Protein AF-A0A0S8G158-F1 (afdb_monomer)

Foldseek 3Di:
DCPPPQQQPDDPNHGLVCCQDQVNLQVQLCVVPVDGDTLVVLLVCVVVVNPSSLVSLQSNLLSVLQSVLVVCQVVVDQEDEAEEPCLVSCVSRVVSNLVNNVVSHDPVSNVRYYYYYDPCHVCVVVVVVVCVVVVVVVVVVVVVD

Sequence (145 aa):
GAGAEIWCSPYMGDQVEEKVSGRGVARNYKKLTERVHTAKEIAELARRGDQDAQEAWREFGRDLAVPLAYMCNIADPDVVVLGGSMSKAWDLFREPLLAEGLKYTNAVTRDAVRIVPSELVDSAGMLGAAALVLGSATRREISSD

Solvent-accessible surface area (backbone atoms only — not comparable to full-atom values): 7958 Å² total; per-residue (Å²): 132,84,76,85,68,58,48,75,39,82,43,97,93,43,34,36,39,63,46,56,38,57,66,18,29,22,50,44,29,22,75,72,66,76,48,88,52,52,41,67,58,32,50,55,39,26,77,73,65,37,64,55,33,37,48,16,35,30,52,32,14,39,59,43,13,56,65,48,18,52,50,41,73,74,67,66,47,65,64,46,72,40,60,51,81,70,35,81,44,43,91,61,17,49,65,40,18,52,64,45,20,59,79,62,34,56,78,69,58,59,78,57,45,44,78,41,64,46,91,49,47,91,49,43,66,61,51,50,55,50,48,53,55,53,58,51,53,58,55,49,63,68,72,74,115

Secondary structure (DSSP, 8-state):
--TT-GGGSEETTEEHHHHSSHHHHHHHHHHHHS----HHHHHHHHHTT-HHHHHHHHHHHHHHHHHHHHHHHHH--SEEEE-SGGGGGHHHHHHHHHHHHTTTS-HHHHHHPEEEE-SSTTTHHHHHHHHHHHHHHHHHHHT--

Structure (mmCIF, N/CA/C/O backbone):
data_AF-A0A0S8G158-F1
#
_entry.id   AF-A0A0S8G158-F1
#
loop_
_atom_site.group_PDB
_atom_site.id
_atom_site.type_symbol
_atom_site.label_atom_id
_atom_site.label_alt_id
_atom_site.label_comp_id
_atom_site.label_asym_id
_atom_site.label_entity_id
_atom_site.label_seq_id
_atom_site.pdbx_PDB_ins_code
_atom_site.Cartn_x
_atom_site.Cartn_y
_atom_site.Cartn_z
_atom_site.occupancy
_atom_site.B_iso_or_equiv
_atom_site.auth_seq_id
_atom_site.auth_comp_id
_atom_site.auth_asym_id
_atom_site.auth_atom_id
_atom_site.pdbx_PDB_model_num
ATOM 1 N N . GLY A 1 1 ? 24.364 -0.425 -1.648 1.00 47.34 1 GLY A N 1
ATOM 2 C CA . GLY A 1 1 ? 24.073 0.966 -2.045 1.00 47.34 1 GLY A CA 1
ATOM 3 C C . GLY A 1 1 ? 22.698 1.332 -1.534 1.00 47.34 1 GLY A C 1
ATOM 4 O O . GLY A 1 1 ? 21.857 0.447 -1.509 1.00 47.34 1 GLY A O 1
ATOM 5 N N . ALA A 1 2 ? 22.490 2.585 -1.129 1.00 73.12 2 ALA A N 1
ATOM 6 C CA . ALA A 1 2 ? 21.239 3.111 -0.556 1.00 73.12 2 ALA A CA 1
ATOM 7 C C . ALA A 1 2 ? 20.259 3.640 -1.631 1.00 73.12 2 ALA A C 1
ATOM 9 O O . ALA A 1 2 ? 19.604 4.664 -1.461 1.00 73.12 2 ALA A O 1
ATOM 10 N N . GLY A 1 3 ? 20.226 3.006 -2.807 1.00 80.56 3 GLY A N 1
ATOM 11 C CA . GLY A 1 3 ? 19.332 3.430 -3.887 1.00 80.56 3 GLY A CA 1
ATOM 12 C C . GLY A 1 3 ? 17.867 3.169 -3.527 1.00 80.56 3 GLY A C 1
ATOM 13 O O . GLY A 1 3 ? 17.564 2.138 -2.935 1.00 80.56 3 GLY A O 1
ATOM 14 N N . ALA A 1 4 ? 16.973 4.080 -3.926 1.00 84.12 4 ALA A N 1
ATOM 15 C CA . ALA A 1 4 ? 15.517 3.968 -3.763 1.00 84.12 4 ALA A CA 1
ATOM 16 C C . ALA A 1 4 ? 14.990 3.909 -2.309 1.00 84.12 4 ALA A C 1
ATOM 18 O O . ALA A 1 4 ? 13.895 3.397 -2.070 1.00 84.12 4 ALA A O 1
ATOM 19 N N . GLU A 1 5 ? 15.711 4.478 -1.337 1.00 91.06 5 GLU A N 1
ATOM 20 C CA . GLU A 1 5 ? 15.241 4.645 0.049 1.00 91.06 5 GLU A CA 1
ATOM 21 C C . GLU A 1 5 ? 14.142 5.720 0.169 1.00 91.06 5 GLU A C 1
ATOM 23 O O . GLU A 1 5 ? 14.315 6.773 0.772 1.00 91.06 5 GLU A O 1
ATOM 28 N N . ILE A 1 6 ? 12.974 5.461 -0.420 1.00 91.19 6 ILE A N 1
ATOM 29 C CA . ILE A 1 6 ? 11.854 6.413 -0.450 1.00 91.19 6 ILE A CA 1
ATOM 30 C C . ILE A 1 6 ? 11.158 6.566 0.916 1.00 91.19 6 ILE A C 1
ATOM 32 O O . ILE A 1 6 ? 10.446 7.539 1.148 1.00 91.19 6 ILE A O 1
ATOM 36 N N . TRP A 1 7 ? 11.376 5.627 1.841 1.00 91.12 7 TRP A N 1
ATOM 37 C CA . TRP A 1 7 ? 10.701 5.555 3.141 1.00 91.12 7 TRP A CA 1
ATOM 38 C C . TRP A 1 7 ? 10.926 6.799 4.018 1.00 91.12 7 TRP A C 1
ATOM 40 O O . TRP A 1 7 ? 10.007 7.215 4.723 1.00 91.12 7 TRP A O 1
ATOM 50 N N . CYS A 1 8 ? 12.105 7.425 3.924 1.00 93.50 8 CYS A N 1
ATOM 51 C CA . CYS A 1 8 ? 12.478 8.604 4.709 1.00 93.50 8 CYS A CA 1
ATOM 52 C C . CYS A 1 8 ? 12.054 9.936 4.068 1.00 93.50 8 CYS A C 1
ATOM 54 O O . CYS A 1 8 ? 12.303 11.011 4.617 1.00 93.50 8 CYS A O 1
ATOM 56 N N . SER A 1 9 ? 11.420 9.886 2.891 1.00 94.19 9 SER A N 1
ATOM 57 C CA . SER A 1 9 ? 11.012 11.089 2.167 1.00 94.19 9 SER A CA 1
ATOM 58 C C . SER A 1 9 ? 9.864 11.810 2.887 1.00 94.19 9 SER A C 1
ATOM 60 O O . SER A 1 9 ? 8.961 11.141 3.398 1.00 94.19 9 SER A O 1
ATOM 62 N N . PRO A 1 10 ? 9.845 13.158 2.909 1.00 94.31 10 PRO A N 1
ATOM 63 C CA . PRO A 1 10 ? 8.749 13.918 3.502 1.00 94.31 10 PRO A CA 1
ATOM 64 C C . PRO A 1 10 ? 7.408 13.663 2.802 1.00 94.31 10 PRO A C 1
ATOM 66 O O . PRO A 1 10 ? 7.308 13.730 1.577 1.00 94.31 10 PRO A O 1
ATOM 69 N N . TYR A 1 11 ? 6.357 13.432 3.584 1.00 94.12 11 TYR A N 1
ATOM 70 C CA . TYR A 1 11 ? 4.993 13.225 3.120 1.00 94.12 11 TYR A CA 1
ATOM 71 C C . TYR A 1 11 ? 3.974 13.653 4.189 1.00 94.12 11 TYR A C 1
ATOM 73 O O . TYR A 1 11 ? 3.934 13.110 5.291 1.00 94.12 11 TYR A O 1
ATOM 81 N N . MET A 1 12 ? 3.122 14.633 3.855 1.00 89.62 12 MET A N 1
ATOM 82 C CA . MET A 1 12 ? 2.013 15.108 4.707 1.00 89.62 12 MET A CA 1
ATOM 83 C C . MET A 1 12 ? 2.428 15.491 6.144 1.00 89.62 12 MET A C 1
ATOM 85 O O . MET A 1 12 ? 1.740 15.161 7.108 1.00 89.62 12 MET A O 1
ATOM 89 N N . GLY A 1 13 ? 3.553 16.201 6.282 1.00 90.62 13 GLY A N 1
ATOM 90 C CA . GLY A 1 13 ? 4.066 16.677 7.574 1.00 90.62 13 GLY A CA 1
ATOM 91 C C . GLY A 1 13 ? 4.861 15.644 8.380 1.00 90.62 13 GLY A C 1
ATOM 92 O O . GLY A 1 13 ? 5.297 15.964 9.480 1.00 90.62 13 GLY A O 1
ATOM 93 N N . ASP A 1 14 ? 5.071 14.445 7.835 1.00 92.25 14 ASP A N 1
ATOM 94 C CA . ASP A 1 14 ? 5.885 13.379 8.426 1.00 92.25 14 ASP A CA 1
ATOM 95 C C . ASP A 1 14 ? 6.741 12.697 7.337 1.00 92.25 14 ASP A C 1
ATOM 97 O O . ASP A 1 14 ? 6.921 13.263 6.259 1.00 92.25 14 ASP A O 1
ATOM 101 N 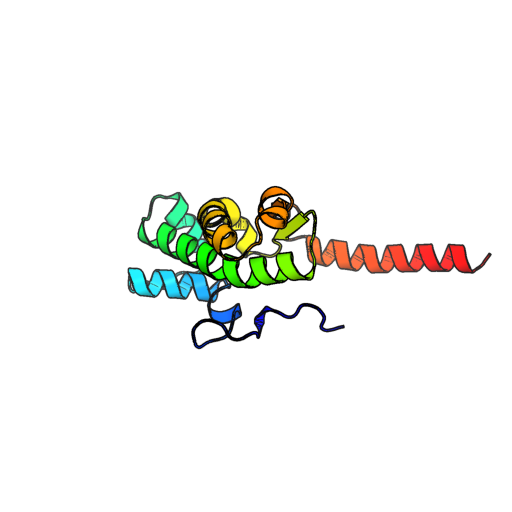N . GLN A 1 15 ? 7.279 11.504 7.586 1.00 95.50 15 GLN A N 1
ATOM 102 C CA . GLN A 1 15 ? 7.938 10.654 6.589 1.00 95.50 15 GLN A CA 1
ATOM 103 C C . GLN A 1 15 ? 6.957 9.653 5.963 1.00 95.50 15 GLN A C 1
ATOM 105 O O . GLN A 1 15 ? 5.966 9.256 6.582 1.00 95.50 15 GLN A O 1
ATOM 110 N N . VAL A 1 16 ? 7.249 9.190 4.741 1.00 95.81 16 VAL A N 1
ATOM 111 C CA . VAL A 1 16 ? 6.454 8.155 4.052 1.00 95.81 16 VAL A CA 1
ATOM 112 C C . VAL A 1 16 ? 6.239 6.930 4.944 1.00 95.81 16 VAL A C 1
ATOM 114 O O . VAL A 1 16 ? 5.111 6.447 5.038 1.00 95.81 16 VAL A O 1
ATOM 117 N N . GLU A 1 17 ? 7.275 6.450 5.638 1.00 95.94 17 GLU A N 1
ATOM 118 C CA . GLU A 1 17 ? 7.191 5.257 6.494 1.00 95.94 17 GLU A CA 1
ATOM 119 C C . GLU A 1 17 ? 6.153 5.385 7.616 1.00 95.94 17 GLU A C 1
ATOM 121 O O . GLU A 1 17 ? 5.485 4.409 7.975 1.00 95.94 17 GLU A O 1
ATOM 126 N N . GLU A 1 18 ? 5.957 6.589 8.151 1.00 96.12 18 GLU A N 1
ATOM 127 C CA . GLU A 1 18 ? 4.995 6.785 9.227 1.00 96.12 18 GLU A CA 1
ATOM 128 C C . GLU A 1 18 ? 3.578 6.473 8.753 1.00 96.12 18 GLU A C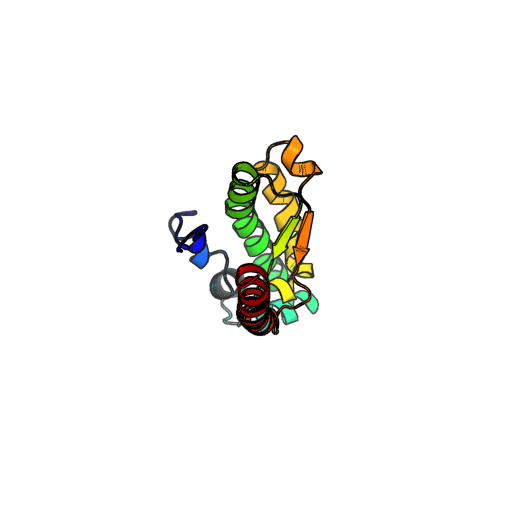 1
ATOM 130 O O . GLU A 1 18 ? 2.766 5.963 9.521 1.00 96.12 18 GLU A O 1
ATOM 135 N N . LYS A 1 19 ? 3.265 6.686 7.476 1.00 95.19 19 LYS A N 1
ATOM 136 C CA . LYS A 1 19 ? 1.954 6.389 6.880 1.00 95.19 19 LYS A CA 1
ATOM 137 C C . LYS A 1 19 ? 1.900 5.032 6.194 1.00 95.19 19 LYS A C 1
ATOM 139 O O . LYS A 1 19 ? 0.930 4.295 6.356 1.00 95.19 19 LYS A O 1
ATOM 144 N N . VAL A 1 20 ? 2.966 4.675 5.495 1.00 96.44 20 VAL A N 1
ATOM 145 C CA . VAL A 1 20 ? 3.064 3.478 4.664 1.00 96.44 20 VAL A CA 1
ATOM 146 C C . VAL A 1 20 ? 3.796 2.378 5.434 1.00 96.44 20 VAL A C 1
ATOM 148 O O . VAL A 1 20 ? 4.868 1.909 5.066 1.00 96.44 20 VAL A O 1
ATOM 151 N N . SER A 1 21 ? 3.202 1.959 6.552 1.00 96.94 21 SER A N 1
ATOM 152 C CA . SER A 1 21 ? 3.717 0.868 7.383 1.00 96.94 21 SER A CA 1
ATOM 153 C C . SER A 1 21 ? 2.610 0.192 8.190 1.00 96.94 21 SER A C 1
ATOM 155 O O . SER A 1 21 ? 1.479 0.676 8.271 1.00 96.94 21 SER A O 1
ATOM 157 N N . GLY A 1 22 ? 2.941 -0.921 8.852 1.00 97.31 22 GLY A N 1
ATOM 158 C CA . GLY A 1 22 ? 2.025 -1.560 9.802 1.00 97.31 22 GLY A CA 1
ATOM 159 C C . GLY A 1 22 ? 1.648 -0.643 10.973 1.00 97.31 22 GLY A C 1
ATOM 160 O O . GLY A 1 22 ? 0.510 -0.680 11.439 1.00 97.31 22 GLY A O 1
ATOM 161 N N . ARG A 1 23 ? 2.571 0.231 11.405 1.00 96.81 23 ARG A N 1
ATOM 162 C CA . ARG A 1 23 ? 2.290 1.282 12.398 1.00 96.81 23 ARG A CA 1
ATOM 163 C C . ARG A 1 23 ? 1.326 2.327 11.839 1.00 96.81 23 ARG A C 1
ATOM 165 O O . ARG A 1 23 ? 0.415 2.739 12.552 1.00 96.81 23 ARG A O 1
ATOM 172 N N . GLY A 1 24 ? 1.477 2.687 10.564 1.00 97.56 24 GLY A N 1
ATOM 173 C CA . GLY A 1 24 ? 0.552 3.567 9.853 1.00 97.56 24 GLY A CA 1
ATOM 174 C C . GLY A 1 24 ? -0.885 3.042 9.858 1.00 97.56 24 GLY A C 1
ATOM 175 O O . GLY A 1 24 ? -1.784 3.751 10.302 1.00 97.56 24 GLY A O 1
ATOM 176 N N . VAL A 1 25 ? -1.094 1.773 9.484 1.00 98.50 25 VAL A N 1
ATOM 177 C CA . VAL A 1 25 ? -2.423 1.125 9.527 1.00 98.50 25 VAL A CA 1
ATOM 178 C C . VAL A 1 25 ? -2.991 1.096 10.947 1.00 98.50 25 VAL A C 1
ATOM 180 O O . VAL A 1 25 ? -4.147 1.463 11.159 1.00 98.50 25 VAL A O 1
ATOM 183 N N . ALA A 1 26 ? -2.180 0.706 11.936 1.00 98.38 26 ALA A N 1
ATOM 184 C CA . ALA A 1 26 ? -2.598 0.684 13.337 1.00 98.38 26 ALA A CA 1
ATOM 185 C C . ALA A 1 26 ? -3.031 2.069 13.836 1.00 98.38 26 ALA A C 1
ATOM 187 O O . ALA A 1 26 ? -4.035 2.201 14.537 1.00 98.38 26 ALA A O 1
ATOM 188 N N . ARG A 1 27 ? -2.308 3.120 13.435 1.00 97.50 27 ARG A N 1
ATOM 189 C CA . ARG A 1 27 ? -2.654 4.503 13.761 1.00 97.50 27 ARG A CA 1
ATOM 190 C C . ARG A 1 27 ? -3.954 4.937 13.087 1.00 97.50 27 ARG A C 1
ATOM 192 O O . ARG A 1 27 ? -4.755 5.590 13.747 1.00 97.50 27 ARG A O 1
ATOM 199 N N . ASN A 1 28 ? -4.169 4.591 11.818 1.00 97.88 28 ASN A N 1
ATOM 200 C CA . ASN A 1 28 ? -5.406 4.921 11.105 1.00 97.88 28 ASN A CA 1
ATOM 201 C C . ASN A 1 28 ? -6.614 4.272 11.794 1.00 97.88 28 ASN A C 1
ATOM 203 O O . ASN A 1 28 ? -7.567 4.958 12.147 1.00 97.88 28 ASN A O 1
ATOM 207 N N . TYR A 1 29 ? -6.524 2.980 12.122 1.00 98.62 29 TYR A N 1
ATOM 208 C CA . TYR A 1 29 ? -7.594 2.278 12.835 1.00 98.62 29 TYR A CA 1
ATOM 209 C C . TYR A 1 29 ? -7.853 2.839 14.241 1.00 98.62 29 TYR A C 1
ATOM 211 O O . TYR A 1 29 ? -9.005 3.003 14.647 1.00 98.62 29 TYR A O 1
ATOM 219 N N . LYS A 1 30 ? -6.791 3.195 14.976 1.00 98.44 30 LYS A N 1
ATOM 220 C CA . LYS A 1 30 ? -6.926 3.836 16.289 1.00 98.44 30 LYS A CA 1
ATOM 221 C C . LYS A 1 30 ? -7.655 5.177 16.195 1.00 98.44 30 LYS A C 1
ATOM 223 O O . LYS A 1 30 ? -8.489 5.449 17.043 1.00 98.44 30 LYS A O 1
ATOM 228 N N . LYS A 1 31 ? -7.386 5.997 15.175 1.00 97.62 31 LYS A N 1
ATOM 229 C CA . LYS A 1 31 ? -8.094 7.277 14.976 1.00 97.62 31 LYS A CA 1
ATOM 230 C C . LYS A 1 31 ? -9.594 7.098 14.727 1.00 97.62 31 LYS A C 1
ATOM 232 O O . LYS A 1 31 ? -10.365 7.978 15.082 1.00 97.62 31 LYS A O 1
ATOM 237 N N . LEU A 1 32 ? -9.987 5.990 14.100 1.00 98.00 32 LEU A N 1
ATOM 238 C CA . LEU A 1 32 ? -11.387 5.696 13.784 1.00 98.00 32 LEU A CA 1
ATOM 239 C C . LEU A 1 32 ? -12.145 5.110 14.985 1.00 98.00 32 LEU A C 1
ATOM 241 O O . LEU A 1 32 ? -13.330 5.374 15.149 1.00 98.00 32 LEU A O 1
ATOM 245 N N . THR A 1 33 ? -11.467 4.329 15.834 1.00 97.75 33 THR A N 1
ATOM 246 C CA . THR A 1 33 ? -12.133 3.470 16.836 1.00 97.75 33 THR A CA 1
ATOM 247 C C . THR A 1 33 ? -11.682 3.673 18.282 1.00 97.75 33 THR A C 1
ATOM 249 O O . THR A 1 33 ? -12.270 3.084 19.188 1.00 97.75 33 THR A O 1
ATOM 252 N N . GLU A 1 34 ? -10.602 4.424 18.509 1.00 97.44 34 GLU A N 1
ATOM 253 C CA . GLU A 1 34 ? -9.830 4.508 19.762 1.00 97.44 34 GLU A CA 1
ATOM 254 C C . GLU A 1 34 ? -9.229 3.172 20.251 1.00 97.44 34 GLU A C 1
ATOM 256 O O . GLU A 1 34 ? -8.628 3.098 21.327 1.00 97.44 34 GLU A O 1
ATOM 261 N N . ARG A 1 35 ? -9.320 2.096 19.455 1.00 97.38 35 ARG A N 1
ATOM 262 C CA . ARG A 1 35 ? -8.787 0.767 19.793 1.00 97.38 35 ARG A CA 1
ATOM 263 C C . ARG A 1 35 ? -7.389 0.565 19.221 1.00 97.38 35 ARG A C 1
ATOM 265 O O . ARG A 1 35 ? -7.062 1.025 18.129 1.00 97.38 35 ARG A O 1
ATOM 272 N N . VAL A 1 36 ? -6.561 -0.180 19.949 1.00 97.38 36 VAL A N 1
ATOM 273 C CA . VAL A 1 36 ? -5.192 -0.512 19.536 1.00 97.38 36 VAL A CA 1
ATOM 274 C C . VAL A 1 36 ? -5.1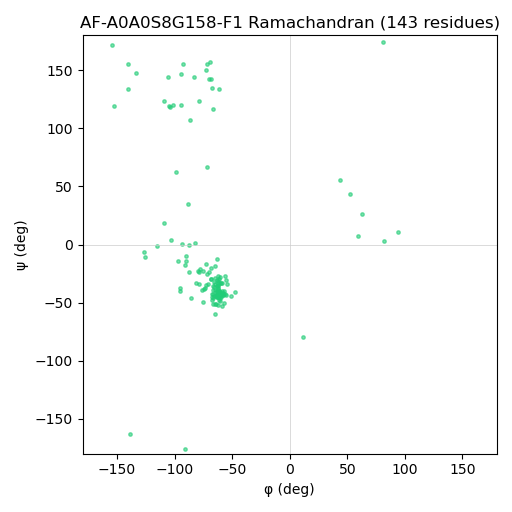42 -1.958 19.070 1.00 97.38 36 VAL A C 1
ATOM 276 O O . VAL A 1 36 ? -5.399 -2.869 19.850 1.00 97.38 36 VAL A O 1
ATOM 279 N N . HIS A 1 37 ? -4.781 -2.148 17.805 1.00 98.31 37 HIS A N 1
ATOM 280 C CA . HIS A 1 37 ? -4.579 -3.452 17.185 1.00 98.31 37 HIS A CA 1
ATOM 281 C C . HIS A 1 37 ? -3.370 -3.402 16.254 1.00 98.31 37 HIS A C 1
ATOM 283 O O . HIS A 1 37 ? -2.995 -2.349 15.733 1.00 98.31 37 HIS A O 1
ATOM 289 N N . THR A 1 38 ? -2.759 -4.555 16.026 1.00 98.44 38 THR A N 1
ATOM 290 C CA . THR A 1 38 ? -1.724 -4.727 15.008 1.00 98.44 38 THR A CA 1
ATOM 291 C C . THR A 1 38 ? -2.335 -4.676 13.607 1.00 98.44 38 THR A C 1
ATOM 293 O O . THR A 1 38 ? -3.495 -5.032 13.406 1.00 98.44 38 THR A O 1
ATOM 296 N N . ALA A 1 39 ? -1.539 -4.317 12.595 1.00 98.06 39 ALA A N 1
ATOM 297 C CA . ALA A 1 39 ? -1.993 -4.341 11.200 1.00 98.06 39 ALA A CA 1
ATOM 298 C C . ALA A 1 39 ? -2.551 -5.716 10.779 1.00 98.06 39 ALA A C 1
ATOM 300 O O . ALA A 1 39 ? -3.511 -5.786 10.015 1.00 98.06 39 ALA A O 1
ATOM 301 N N . LYS A 1 40 ? -1.989 -6.810 11.315 1.00 98.19 40 LYS A N 1
ATOM 302 C CA . LYS A 1 40 ? -2.481 -8.170 11.068 1.00 98.19 40 LYS A CA 1
ATOM 303 C C . LYS A 1 40 ? -3.897 -8.362 11.616 1.00 98.19 40 LYS A C 1
ATOM 305 O O . LYS A 1 40 ? -4.773 -8.791 10.874 1.00 98.19 40 LYS A O 1
ATOM 310 N N . GLU A 1 41 ? -4.127 -8.021 12.881 1.00 98.56 41 GLU A N 1
ATOM 311 C CA . GLU A 1 41 ? -5.455 -8.124 13.503 1.00 98.56 41 GLU A CA 1
ATOM 312 C C . GLU A 1 41 ? -6.471 -7.232 12.784 1.00 98.56 41 GLU A C 1
ATOM 314 O O . GLU A 1 41 ? -7.589 -7.663 12.518 1.00 98.56 41 GLU A O 1
ATOM 319 N N . ILE A 1 42 ? -6.065 -6.023 12.385 1.00 98.75 42 ILE A N 1
ATOM 320 C CA . ILE A 1 42 ? -6.908 -5.099 11.617 1.00 98.75 42 ILE A CA 1
ATOM 321 C C . ILE A 1 42 ? -7.270 -5.704 10.256 1.00 98.75 42 ILE A C 1
ATOM 323 O O . ILE A 1 42 ? -8.422 -5.631 9.844 1.00 98.75 42 ILE A O 1
ATOM 327 N N . ALA A 1 43 ? -6.338 -6.363 9.561 1.00 98.69 43 ALA A N 1
ATOM 328 C CA . ALA A 1 43 ? -6.662 -7.076 8.323 1.00 98.69 43 ALA A CA 1
ATOM 329 C C . ALA A 1 43 ? -7.689 -8.198 8.549 1.00 98.69 43 ALA A C 1
ATOM 331 O O . ALA A 1 43 ? -8.606 -8.377 7.750 1.00 98.69 43 ALA A O 1
ATOM 332 N N . GLU A 1 44 ? -7.573 -8.948 9.646 1.00 98.62 44 GLU A N 1
ATOM 333 C CA . GLU A 1 44 ? -8.554 -9.981 9.995 1.00 98.62 44 GLU A CA 1
ATOM 334 C C . GLU A 1 44 ? -9.927 -9.391 10.354 1.00 98.62 44 GLU A C 1
ATOM 336 O O . GLU A 1 44 ? -10.952 -9.996 10.044 1.00 98.62 44 GLU A O 1
ATOM 341 N N . LEU A 1 45 ? -9.976 -8.227 11.006 1.00 98.69 45 LEU A N 1
ATOM 342 C CA . LEU A 1 45 ? -11.220 -7.502 11.285 1.00 98.69 45 LEU A CA 1
ATOM 343 C C . LEU A 1 45 ? -11.869 -6.992 9.993 1.00 98.69 45 LEU A C 1
ATOM 345 O O . LEU A 1 45 ? -13.054 -7.231 9.766 1.00 98.69 45 LEU A O 1
ATOM 349 N N . ALA A 1 46 ? -11.084 -6.390 9.099 1.00 98.69 46 ALA A N 1
ATOM 350 C CA . ALA A 1 46 ? -11.562 -5.885 7.814 1.00 98.69 46 ALA A CA 1
ATOM 351 C C . ALA A 1 46 ? -12.207 -6.995 6.965 1.00 98.69 46 ALA A C 1
ATOM 353 O O . ALA A 1 46 ? -13.277 -6.802 6.381 1.00 98.69 46 ALA A O 1
ATOM 354 N N . ARG A 1 47 ? -11.598 -8.189 6.955 1.00 98.38 47 ARG A N 1
ATOM 355 C CA . ARG A 1 47 ? -12.137 -9.384 6.278 1.00 98.38 47 ARG A CA 1
ATOM 356 C C . ARG A 1 47 ? -13.378 -9.962 6.956 1.00 98.38 47 ARG A C 1
ATOM 358 O O . ARG A 1 47 ? -14.176 -10.615 6.295 1.00 98.38 47 ARG A O 1
ATOM 365 N N . ARG A 1 48 ? -13.562 -9.705 8.254 1.00 98.31 48 ARG A N 1
ATOM 366 C CA . ARG A 1 48 ? -14.785 -10.031 9.006 1.00 98.31 48 ARG A CA 1
ATOM 367 C C . ARG A 1 48 ? -15.899 -8.989 8.835 1.00 98.31 48 ARG A C 1
ATOM 369 O O . ARG A 1 48 ? -16.972 -9.173 9.398 1.00 98.31 48 ARG A O 1
ATOM 376 N N . GLY A 1 49 ? -15.671 -7.941 8.040 1.00 98.25 49 GLY A N 1
ATOM 377 C CA . GLY A 1 49 ? -16.672 -6.920 7.724 1.00 98.25 49 GLY A CA 1
ATOM 378 C C . GLY A 1 49 ? -16.631 -5.682 8.620 1.00 98.25 49 GLY A C 1
ATOM 379 O O . GLY A 1 49 ? -17.544 -4.865 8.544 1.00 98.25 49 GLY A O 1
ATOM 380 N N . ASP A 1 50 ? -15.597 -5.520 9.448 1.00 98.62 50 ASP A N 1
ATOM 381 C CA . ASP A 1 50 ? -15.398 -4.296 10.227 1.00 98.62 50 ASP A CA 1
ATOM 382 C C . ASP A 1 50 ? -15.098 -3.112 9.288 1.00 98.62 50 ASP A C 1
ATOM 384 O O . ASP A 1 50 ? -14.109 -3.117 8.546 1.00 98.62 50 ASP A O 1
ATOM 388 N N . GLN A 1 51 ? -15.987 -2.115 9.286 1.00 98.56 51 GLN A N 1
ATOM 389 C CA . GLN A 1 51 ? -15.931 -0.992 8.347 1.00 98.56 51 GLN A CA 1
ATOM 390 C C . GLN A 1 51 ? -14.765 -0.040 8.631 1.00 98.56 51 GLN A C 1
ATOM 392 O O . GLN A 1 51 ? -14.163 0.475 7.684 1.00 98.56 51 GLN A O 1
ATOM 397 N N . ASP A 1 52 ? -14.411 0.149 9.901 1.00 98.69 52 ASP A N 1
ATOM 398 C CA . ASP A 1 52 ? -13.309 1.019 10.310 1.00 98.69 52 ASP A CA 1
ATOM 399 C C . ASP A 1 52 ? -11.965 0.366 9.981 1.00 98.69 52 ASP A C 1
ATOM 401 O O . ASP A 1 52 ? -11.035 1.017 9.503 1.00 98.69 52 ASP A O 1
ATOM 405 N N . ALA A 1 53 ? -11.869 -0.954 10.147 1.00 98.75 53 ALA A N 1
ATOM 406 C CA . ALA A 1 53 ? -10.699 -1.719 9.741 1.00 98.75 53 ALA A CA 1
ATOM 407 C C . ALA A 1 53 ? -10.503 -1.692 8.219 1.00 98.75 53 ALA A C 1
ATOM 409 O O . ALA A 1 53 ? -9.374 -1.567 7.739 1.00 98.75 53 ALA A O 1
ATOM 410 N N . GLN A 1 54 ? -11.594 -1.774 7.449 1.00 98.75 54 GLN A N 1
ATOM 411 C CA . GLN A 1 54 ? -11.540 -1.594 5.999 1.00 98.75 54 GLN A CA 1
ATOM 412 C C . GLN A 1 54 ? -11.082 -0.180 5.627 1.00 98.75 54 GLN A C 1
ATOM 414 O O . GLN A 1 54 ? -10.217 -0.047 4.765 1.00 98.75 54 GLN A O 1
ATOM 419 N N . GLU A 1 55 ? -11.606 0.871 6.270 1.00 98.69 55 GLU A N 1
ATOM 420 C CA . GLU A 1 55 ? -11.162 2.245 5.994 1.00 98.69 55 GLU A CA 1
ATOM 421 C C . GLU A 1 55 ? -9.685 2.451 6.338 1.00 98.69 55 GLU A C 1
ATOM 423 O O . GLU A 1 55 ? -8.962 3.027 5.530 1.00 98.69 55 GLU A O 1
ATOM 428 N N . ALA A 1 56 ? -9.194 1.902 7.452 1.00 98.69 56 ALA A N 1
ATOM 429 C CA . ALA A 1 56 ? -7.782 2.001 7.823 1.00 98.69 56 ALA A CA 1
ATOM 430 C C . ALA A 1 56 ? -6.841 1.449 6.733 1.00 98.69 56 ALA A C 1
ATOM 432 O O . ALA A 1 56 ? -5.804 2.052 6.435 1.00 98.69 56 ALA A O 1
ATOM 433 N N . TRP A 1 57 ? -7.216 0.330 6.100 1.00 98.62 57 TRP A N 1
ATOM 434 C CA . TRP A 1 57 ? -6.495 -0.227 4.950 1.00 98.62 57 TRP A CA 1
ATOM 435 C C . TRP A 1 57 ? -6.696 0.581 3.666 1.00 98.62 57 TRP A C 1
ATOM 437 O O . TRP A 1 57 ? -5.753 0.710 2.880 1.00 98.62 57 TRP A O 1
ATOM 447 N N . ARG A 1 58 ? -7.881 1.168 3.450 1.00 98.50 58 ARG A N 1
ATOM 448 C CA . ARG A 1 58 ? -8.105 2.062 2.307 1.00 98.50 58 ARG A CA 1
ATOM 449 C C . ARG A 1 58 ? -7.232 3.308 2.384 1.00 98.50 58 ARG A C 1
ATOM 451 O O . ARG A 1 58 ? -6.619 3.667 1.382 1.00 98.50 58 ARG A O 1
ATOM 458 N N . GLU A 1 59 ? -7.122 3.923 3.558 1.00 98.12 59 GLU A N 1
ATOM 459 C CA . GLU A 1 59 ? -6.216 5.049 3.798 1.00 98.12 59 GLU A CA 1
ATOM 460 C C . GLU A 1 59 ? -4.758 4.673 3.531 1.00 98.12 59 GLU A C 1
ATOM 462 O O . GLU A 1 59 ? -4.059 5.419 2.849 1.00 98.12 59 GLU A O 1
ATOM 467 N N . PHE A 1 60 ? -4.315 3.494 3.982 1.00 98.12 60 PHE A N 1
ATOM 468 C CA . PHE A 1 60 ? -2.977 2.988 3.666 1.00 98.12 60 PHE A CA 1
ATOM 469 C C . PHE A 1 60 ? -2.746 2.865 2.154 1.00 98.12 60 PHE A C 1
ATOM 471 O O . PHE A 1 60 ? -1.699 3.279 1.663 1.00 98.12 60 PHE A O 1
ATOM 478 N N . GLY A 1 61 ? -3.724 2.343 1.404 1.00 97.75 61 GLY A N 1
ATOM 479 C CA . GLY A 1 61 ? -3.642 2.251 -0.056 1.00 97.75 61 GLY A CA 1
ATOM 480 C C . GLY A 1 61 ? -3.484 3.617 -0.727 1.00 97.75 61 GLY A C 1
ATOM 481 O O . GLY A 1 61 ? -2.616 3.777 -1.582 1.00 97.75 61 GLY A O 1
ATOM 482 N N . ARG A 1 62 ? -4.268 4.617 -0.298 1.00 96.81 62 ARG A N 1
ATOM 483 C CA . ARG A 1 62 ? -4.165 5.995 -0.811 1.00 96.81 62 ARG A CA 1
ATOM 484 C C . ARG A 1 62 ? -2.807 6.622 -0.485 1.00 96.81 62 ARG A C 1
ATOM 486 O O . ARG A 1 62 ? -2.178 7.201 -1.363 1.00 96.81 62 ARG A O 1
ATOM 493 N N . ASP A 1 63 ? -2.334 6.466 0.751 1.00 96.44 63 ASP A N 1
ATOM 494 C CA . ASP A 1 63 ? -1.038 7.000 1.182 1.00 96.44 63 ASP A CA 1
ATOM 495 C C . ASP A 1 63 ? 0.143 6.322 0.452 1.00 96.44 63 ASP A C 1
ATOM 497 O O . ASP A 1 63 ? 1.109 6.997 0.102 1.00 96.44 63 ASP A O 1
ATOM 501 N N . LEU A 1 64 ? 0.067 5.015 0.163 1.00 96.25 64 LEU A N 1
ATOM 502 C CA . LEU A 1 64 ? 1.079 4.284 -0.617 1.00 96.25 64 LEU A CA 1
ATOM 503 C C . LEU A 1 64 ? 1.120 4.719 -2.092 1.00 96.25 64 LEU A C 1
ATOM 505 O O . LEU A 1 64 ? 2.176 4.656 -2.723 1.00 96.25 64 LEU A O 1
ATOM 509 N N . ALA A 1 65 ? -0.006 5.164 -2.649 1.00 94.88 65 ALA A N 1
ATOM 510 C CA . ALA A 1 65 ? -0.118 5.490 -4.067 1.00 94.88 65 ALA A CA 1
ATOM 511 C C . ALA A 1 65 ? 0.798 6.631 -4.510 1.00 94.88 65 ALA A C 1
ATOM 513 O O . ALA A 1 65 ? 1.361 6.578 -5.601 1.00 94.88 65 ALA A O 1
ATOM 514 N N . VAL A 1 66 ? 0.972 7.642 -3.660 1.00 93.25 66 VAL A N 1
ATOM 515 C CA . VAL A 1 66 ? 1.752 8.846 -3.972 1.00 93.25 66 VAL A CA 1
ATOM 516 C C . VAL A 1 66 ? 3.239 8.536 -4.194 1.00 93.25 66 VAL A C 1
ATOM 518 O O . VAL A 1 66 ? 3.731 8.777 -5.300 1.00 93.25 66 VAL A O 1
ATOM 521 N N . PRO A 1 67 ? 3.983 7.977 -3.214 1.00 93.06 67 PRO A N 1
ATOM 522 C CA . PRO A 1 67 ? 5.390 7.650 -3.427 1.00 93.06 67 PRO A CA 1
ATOM 523 C C . PRO A 1 67 ? 5.564 6.605 -4.532 1.00 93.06 67 PRO A C 1
ATOM 525 O O . PRO A 1 67 ? 6.536 6.666 -5.284 1.00 93.06 67 PRO A O 1
ATOM 528 N N . LEU A 1 68 ? 4.613 5.674 -4.677 1.00 92.94 68 LEU A N 1
ATOM 529 C CA . LEU A 1 68 ? 4.693 4.658 -5.715 1.00 92.94 68 LEU A CA 1
ATOM 530 C C . LEU A 1 6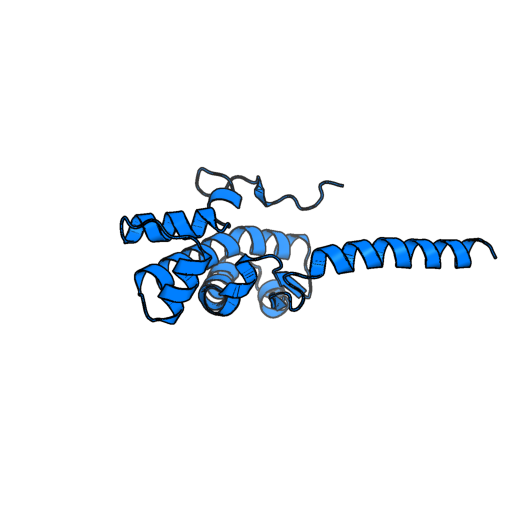8 ? 4.556 5.250 -7.122 1.00 92.94 68 LEU A C 1
ATOM 532 O O . LEU A 1 68 ? 5.323 4.887 -8.011 1.00 92.94 68 LEU A O 1
ATOM 536 N N . ALA A 1 69 ? 3.634 6.191 -7.322 1.00 91.38 69 ALA A N 1
ATOM 537 C CA . ALA A 1 69 ? 3.469 6.888 -8.591 1.00 91.38 69 ALA A CA 1
ATOM 538 C C . ALA A 1 69 ? 4.729 7.670 -8.987 1.00 91.38 69 ALA A C 1
ATOM 540 O O . ALA A 1 69 ? 5.146 7.615 -10.142 1.00 91.38 69 ALA A O 1
ATOM 541 N N . TYR A 1 70 ? 5.386 8.337 -8.032 1.00 90.00 70 TYR A N 1
ATOM 542 C CA . TYR A 1 70 ? 6.661 9.010 -8.296 1.00 90.00 70 TYR A CA 1
ATOM 543 C C . TYR A 1 70 ? 7.756 8.031 -8.709 1.00 90.00 70 TYR A C 1
ATOM 545 O O . TYR A 1 70 ? 8.459 8.287 -9.684 1.00 90.00 70 TYR A O 1
ATOM 553 N N . MET A 1 71 ? 7.861 6.886 -8.032 1.00 90.62 71 MET A N 1
ATOM 554 C CA . MET A 1 71 ? 8.806 5.843 -8.428 1.00 90.62 71 MET A CA 1
ATOM 555 C C . MET A 1 71 ? 8.510 5.307 -9.832 1.00 90.62 71 MET A C 1
ATOM 557 O O . MET A 1 71 ? 9.442 5.124 -10.610 1.00 90.62 71 MET A O 1
ATOM 561 N N . CYS A 1 72 ? 7.235 5.118 -10.186 1.00 90.12 72 CYS A N 1
ATOM 562 C CA . CYS A 1 72 ? 6.845 4.690 -11.530 1.00 90.12 72 CYS A CA 1
ATOM 563 C C . CYS A 1 72 ? 7.208 5.740 -12.585 1.00 90.12 72 CYS A C 1
ATOM 565 O O . CYS A 1 72 ? 7.790 5.391 -13.601 1.00 90.12 72 CYS A O 1
ATOM 567 N N . ASN A 1 73 ? 6.944 7.024 -12.331 1.00 88.50 73 ASN A N 1
ATOM 568 C CA . ASN A 1 73 ? 7.274 8.096 -13.275 1.00 88.50 73 ASN A CA 1
ATOM 569 C C . ASN A 1 73 ? 8.790 8.257 -13.499 1.00 88.50 73 ASN A C 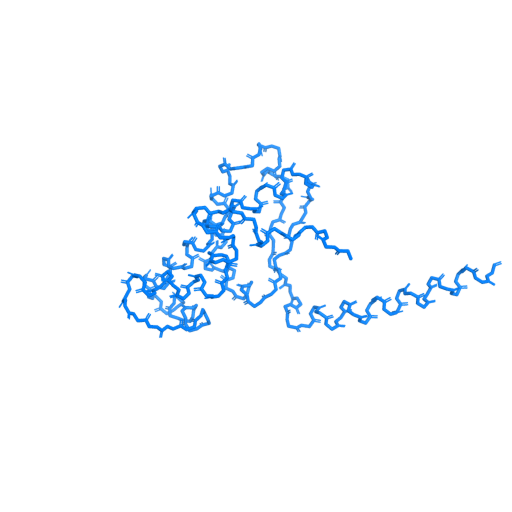1
ATOM 571 O O . ASN A 1 73 ? 9.197 8.732 -14.554 1.00 88.50 73 ASN A O 1
ATOM 575 N N . ILE A 1 74 ? 9.618 7.925 -12.501 1.00 89.06 74 ILE A N 1
ATOM 576 C CA . ILE A 1 74 ? 11.082 8.059 -12.579 1.00 89.06 74 ILE A CA 1
ATOM 577 C C . ILE A 1 74 ? 11.719 6.827 -13.224 1.00 89.06 74 ILE A C 1
ATOM 579 O O . ILE A 1 74 ? 12.624 6.964 -14.043 1.00 89.06 74 ILE A O 1
ATOM 583 N N . ALA A 1 75 ? 11.297 5.633 -12.807 1.00 90.12 75 ALA A N 1
ATOM 584 C CA . ALA A 1 75 ? 11.918 4.382 -13.228 1.00 90.12 75 ALA A CA 1
ATOM 585 C C . ALA A 1 75 ? 11.277 3.767 -14.481 1.00 90.12 75 ALA A C 1
ATOM 587 O O . ALA A 1 75 ? 11.896 2.891 -15.077 1.00 90.12 75 ALA A O 1
ATOM 588 N N . ASP A 1 76 ? 10.060 4.193 -14.835 1.00 89.44 7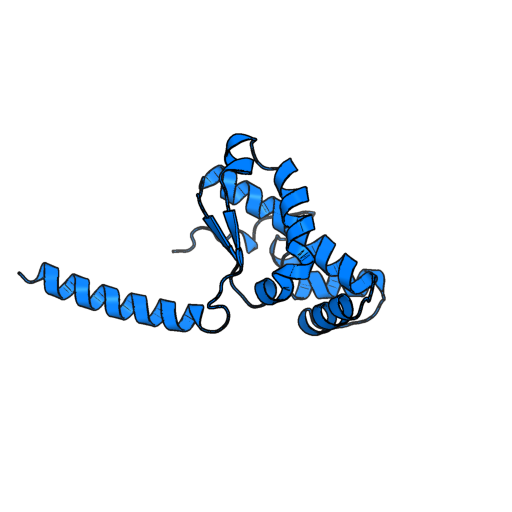6 ASP A N 1
ATOM 589 C CA . ASP A 1 76 ? 9.225 3.667 -15.925 1.00 89.44 76 ASP A CA 1
ATOM 590 C C . ASP A 1 76 ? 9.200 2.122 -16.006 1.00 89.44 76 ASP A C 1
ATOM 592 O O . ASP A 1 76 ? 9.581 1.539 -17.020 1.00 89.44 76 ASP A O 1
ATOM 596 N N . PRO A 1 77 ? 8.837 1.416 -14.913 1.00 91.38 77 PRO A N 1
ATOM 597 C CA . PRO A 1 77 ? 8.926 -0.038 -14.876 1.00 91.38 77 PRO A CA 1
ATOM 598 C C . PRO A 1 77 ? 7.709 -0.708 -15.522 1.00 91.38 77 PRO A C 1
ATOM 600 O O . PRO A 1 77 ? 6.577 -0.323 -15.260 1.00 91.38 77 PRO A O 1
ATOM 603 N N . ASP A 1 78 ? 7.897 -1.833 -16.211 1.00 91.19 78 ASP A N 1
ATOM 604 C CA . ASP A 1 78 ? 6.755 -2.651 -16.655 1.00 91.19 78 ASP A CA 1
ATOM 605 C C . ASP A 1 78 ? 5.982 -3.272 -15.472 1.00 91.19 78 ASP A C 1
ATOM 607 O O . ASP A 1 78 ? 4.768 -3.492 -15.528 1.00 91.19 78 ASP A O 1
ATOM 611 N N . VAL A 1 79 ? 6.689 -3.596 -14.379 1.00 92.81 79 VAL A N 1
ATOM 612 C CA . VAL A 1 79 ? 6.127 -4.292 -13.213 1.00 92.81 79 VAL A CA 1
ATOM 613 C C . VAL A 1 79 ? 6.673 -3.724 -11.906 1.00 92.81 79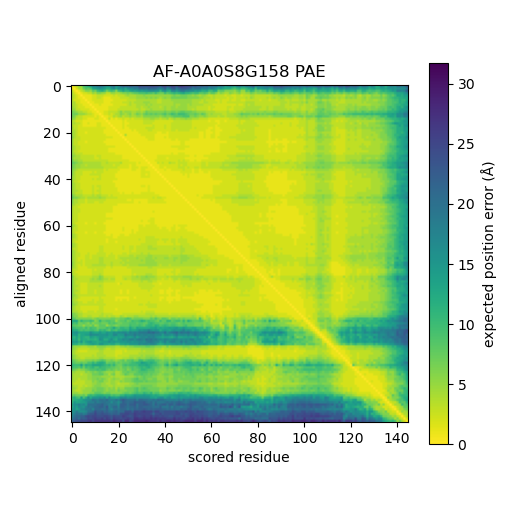 VAL A C 1
ATOM 615 O O . VAL A 1 79 ? 7.882 -3.605 -11.713 1.00 92.81 79 VAL A O 1
ATOM 618 N N . VAL A 1 80 ? 5.771 -3.477 -10.958 1.00 93.50 80 VAL A N 1
ATOM 619 C CA . VAL A 1 80 ? 6.076 -3.210 -9.551 1.00 93.50 80 VAL A CA 1
ATOM 620 C C . VAL A 1 80 ? 5.634 -4.406 -8.718 1.00 93.50 80 VAL A C 1
ATOM 622 O O . VAL A 1 80 ? 4.456 -4.764 -8.701 1.00 93.50 80 VAL A O 1
ATOM 625 N N . VAL A 1 81 ? 6.565 -4.985 -7.961 1.00 94.31 81 VAL A N 1
ATOM 626 C CA . VAL A 1 81 ? 6.269 -6.064 -7.013 1.00 94.31 81 VAL A CA 1
ATOM 627 C C . VAL A 1 81 ? 6.268 -5.520 -5.586 1.00 94.31 81 VAL A C 1
ATOM 629 O O . VAL A 1 81 ? 7.293 -5.057 -5.088 1.00 94.31 81 VAL A O 1
ATOM 632 N N . LEU A 1 82 ? 5.131 -5.613 -4.898 1.00 94.00 82 LEU A N 1
ATOM 633 C CA . LEU A 1 82 ? 5.004 -5.242 -3.491 1.00 94.00 82 LEU A CA 1
ATOM 634 C C . LEU A 1 82 ? 5.373 -6.423 -2.588 1.00 94.00 82 LEU A C 1
ATOM 636 O O . LEU A 1 82 ? 4.632 -7.402 -2.465 1.00 94.00 82 LEU A O 1
ATOM 640 N N . GLY A 1 83 ? 6.536 -6.325 -1.952 1.00 91.12 83 GLY A N 1
ATOM 641 C CA . GLY A 1 83 ? 7.015 -7.291 -0.965 1.00 91.12 83 GLY A CA 1
ATOM 642 C C . GLY A 1 83 ? 6.624 -6.955 0.477 1.00 91.12 83 GLY A C 1
ATOM 643 O O . GLY A 1 83 ? 5.936 -5.974 0.759 1.00 91.12 83 GLY A O 1
ATOM 644 N N . GLY A 1 84 ? 7.123 -7.771 1.406 1.00 90.12 84 GLY A N 1
ATOM 645 C CA . GLY A 1 84 ? 6.989 -7.548 2.846 1.00 90.12 84 GLY A CA 1
ATOM 646 C C . GLY A 1 84 ? 5.647 -7.987 3.436 1.00 90.12 84 GLY A C 1
ATOM 647 O O . GLY A 1 84 ? 4.726 -8.396 2.739 1.00 90.12 84 GLY A O 1
ATOM 648 N N . SER A 1 85 ? 5.526 -7.912 4.761 1.00 91.69 85 SER A N 1
ATOM 649 C CA . SER A 1 85 ? 4.353 -8.418 5.491 1.00 91.69 85 SER A CA 1
ATOM 650 C C . SER A 1 85 ? 3.043 -7.711 5.128 1.00 91.69 85 SER A C 1
ATOM 652 O O . SER A 1 85 ? 1.980 -8.324 5.211 1.00 91.69 85 SER A O 1
ATOM 654 N N . MET A 1 86 ? 3.115 -6.450 4.697 1.00 95.19 86 MET A N 1
ATOM 655 C CA . MET A 1 86 ? 1.948 -5.655 4.315 1.00 95.19 86 MET A CA 1
ATOM 656 C C . MET A 1 86 ? 1.283 -6.177 3.036 1.00 95.19 86 MET A C 1
ATOM 658 O O . MET A 1 86 ? 0.065 -6.090 2.917 1.00 95.19 86 MET A O 1
ATOM 662 N N . SER A 1 87 ? 2.035 -6.789 2.111 1.00 94.38 87 SER A N 1
ATOM 663 C CA . SER A 1 87 ? 1.464 -7.332 0.868 1.00 94.38 87 SER A CA 1
ATOM 664 C C . SER A 1 87 ? 0.482 -8.486 1.112 1.00 94.38 87 SER A C 1
ATOM 666 O O . SER A 1 87 ? -0.386 -8.737 0.279 1.00 94.38 87 SER A O 1
ATOM 668 N N . LYS A 1 88 ? 0.514 -9.122 2.296 1.00 94.62 88 LYS A N 1
ATOM 669 C CA . LYS A 1 88 ? -0.473 -10.133 2.731 1.00 94.62 88 LYS A CA 1
ATOM 670 C C . LYS A 1 88 ? -1.899 -9.580 2.875 1.00 94.62 88 LYS A C 1
ATOM 672 O O . LYS A 1 88 ? -2.836 -10.356 3.053 1.00 94.62 88 LYS A O 1
ATOM 677 N N . ALA A 1 89 ? -2.064 -8.259 2.850 1.00 97.00 89 ALA A N 1
ATOM 678 C CA . ALA A 1 89 ? -3.346 -7.559 2.887 1.00 97.00 89 ALA A CA 1
ATOM 679 C C . ALA A 1 89 ? -3.702 -6.900 1.543 1.00 97.00 89 ALA A C 1
ATOM 681 O O . ALA A 1 89 ? -4.528 -5.992 1.507 1.00 97.00 89 ALA A O 1
ATOM 682 N N . TRP A 1 90 ? -3.071 -7.328 0.441 1.00 96.94 90 TRP A N 1
ATOM 683 C CA . TRP A 1 90 ? -3.270 -6.776 -0.905 1.00 96.94 90 TRP A CA 1
ATOM 684 C C . TRP A 1 90 ? -4.745 -6.612 -1.292 1.00 96.94 90 TRP A C 1
ATOM 686 O O . TRP A 1 90 ? -5.142 -5.587 -1.845 1.00 96.94 90 TRP A O 1
ATOM 696 N N . ASP A 1 91 ? -5.576 -7.594 -0.946 1.00 97.38 91 ASP A N 1
ATOM 697 C CA . ASP A 1 91 ? -7.018 -7.589 -1.179 1.00 97.38 91 ASP A CA 1
ATOM 698 C C . ASP A 1 91 ? -7.729 -6.359 -0.594 1.00 97.38 91 ASP A C 1
ATOM 700 O O . ASP A 1 91 ? -8.705 -5.897 -1.183 1.00 97.38 91 ASP A O 1
ATOM 704 N N . LEU A 1 92 ? -7.214 -5.808 0.508 1.00 98.19 92 LEU A N 1
ATOM 705 C CA . LEU A 1 92 ? -7.831 -4.721 1.266 1.00 98.19 92 LEU A CA 1
ATOM 706 C C . LEU A 1 92 ? -7.455 -3.323 0.764 1.00 98.19 92 LEU A C 1
ATOM 708 O O . LEU A 1 92 ? -8.207 -2.378 0.997 1.00 98.19 92 LEU A O 1
ATOM 712 N N . PHE A 1 93 ? -6.313 -3.169 0.085 1.00 97.75 93 PHE A N 1
ATOM 713 C CA . PHE A 1 93 ? -5.805 -1.848 -0.308 1.00 97.75 93 PHE A CA 1
ATOM 714 C C . PHE A 1 93 ? -5.482 -1.691 -1.799 1.00 97.75 93 PHE A C 1
ATOM 716 O O . PHE A 1 93 ? -5.203 -0.571 -2.222 1.00 97.75 93 PHE A O 1
ATOM 723 N N . ARG A 1 94 ? -5.541 -2.752 -2.621 1.00 96.38 94 ARG A N 1
ATOM 724 C CA . ARG A 1 94 ? -5.214 -2.648 -4.058 1.00 96.38 94 ARG A CA 1
ATOM 725 C C . ARG A 1 94 ? -6.079 -1.629 -4.803 1.00 96.38 94 ARG A C 1
ATOM 727 O O . ARG A 1 94 ? -5.563 -0.851 -5.589 1.00 96.38 94 ARG A O 1
ATOM 734 N N . GLU A 1 95 ? -7.385 -1.615 -4.547 1.00 95.31 95 GLU A N 1
ATOM 735 C CA . GLU A 1 95 ? -8.325 -0.750 -5.266 1.00 95.31 95 GLU A CA 1
ATOM 736 C C . GLU A 1 95 ? -8.072 0.733 -4.958 1.00 95.31 95 GLU A C 1
ATOM 738 O O . GLU A 1 95 ? -7.878 1.504 -5.898 1.00 95.31 95 GLU A O 1
ATOM 743 N N . PRO A 1 96 ? -7.989 1.165 -3.681 1.00 95.75 96 PRO A N 1
ATOM 744 C CA . PRO A 1 96 ? -7.646 2.550 -3.370 1.00 95.75 96 PRO A CA 1
ATOM 745 C C . PRO A 1 96 ? -6.229 2.921 -3.811 1.00 95.75 96 PRO A C 1
ATOM 747 O O . PRO A 1 96 ? -6.030 4.050 -4.244 1.00 95.75 96 PRO A O 1
ATOM 750 N N . LEU A 1 97 ? -5.267 1.991 -3.754 1.00 95.31 97 LEU A N 1
ATOM 751 C CA . LEU A 1 97 ? -3.918 2.215 -4.275 1.00 95.31 97 LEU A CA 1
ATOM 752 C C . LEU A 1 97 ? -3.945 2.553 -5.765 1.00 95.31 97 LEU A C 1
ATOM 754 O O . LEU A 1 97 ? -3.386 3.567 -6.179 1.00 95.31 97 LEU A O 1
ATOM 758 N N . LEU A 1 98 ? -4.600 1.707 -6.563 1.00 91.56 98 LEU A N 1
ATOM 759 C CA . LEU A 1 98 ? -4.691 1.901 -8.002 1.00 91.56 98 LEU A CA 1
ATOM 760 C C . LEU A 1 98 ? -5.434 3.196 -8.306 1.00 91.56 98 LEU A C 1
ATOM 762 O O . LEU A 1 98 ? -4.877 4.039 -8.996 1.00 91.56 98 LEU A O 1
ATOM 766 N N . ALA A 1 99 ? -6.624 3.393 -7.731 1.00 90.06 99 ALA A N 1
ATOM 767 C CA . ALA A 1 99 ? -7.461 4.566 -7.973 1.00 90.06 99 ALA A CA 1
ATOM 768 C C . ALA A 1 99 ? -6.771 5.893 -7.615 1.00 90.06 99 ALA A C 1
ATOM 770 O O . ALA A 1 99 ? -6.892 6.867 -8.360 1.00 90.06 99 ALA A O 1
ATOM 771 N N . GLU A 1 100 ? -6.044 5.944 -6.496 1.00 90.00 100 GLU A N 1
ATOM 772 C CA . GLU A 1 100 ? -5.308 7.138 -6.080 1.00 90.00 100 GLU A CA 1
ATOM 773 C C . GLU A 1 100 ? -4.049 7.343 -6.936 1.00 90.00 100 GLU A C 1
ATOM 775 O O . GLU A 1 100 ? -3.755 8.467 -7.342 1.00 90.00 100 GLU A O 1
ATOM 780 N N . GLY A 1 101 ? -3.354 6.261 -7.304 1.00 82.12 101 GLY A N 1
ATOM 781 C CA . GLY A 1 101 ? -2.145 6.303 -8.133 1.00 82.12 101 GLY A CA 1
ATOM 782 C C . GLY A 1 101 ? -2.390 6.894 -9.522 1.00 82.12 101 GLY A C 1
ATOM 783 O O . GLY A 1 101 ? -1.520 7.576 -10.067 1.00 82.12 101 GLY A O 1
ATOM 784 N N . LEU A 1 102 ? -3.607 6.735 -10.057 1.00 76.38 102 LEU A N 1
ATOM 785 C CA . LEU A 1 102 ? -4.035 7.351 -11.320 1.00 76.38 102 LEU A CA 1
ATOM 786 C C . LEU A 1 102 ? -3.896 8.876 -11.335 1.00 76.38 102 LEU A C 1
ATOM 788 O O . LEU A 1 102 ? -3.768 9.464 -12.404 1.00 76.38 102 LEU A O 1
ATOM 792 N N . LYS A 1 103 ? -3.970 9.530 -10.171 1.00 83.50 103 LYS A N 1
ATOM 793 C CA . LYS A 1 103 ? -3.906 10.994 -10.067 1.00 83.50 103 LYS A CA 1
ATOM 794 C C . LYS A 1 103 ? -2.482 11.532 -10.186 1.00 83.50 103 LYS A C 1
ATOM 796 O O . LYS A 1 103 ? -2.300 12.706 -10.490 1.00 83.50 103 LYS A O 1
ATOM 801 N N . TYR A 1 104 ? -1.491 10.682 -9.927 1.00 80.69 104 TYR A N 1
ATOM 802 C CA . TYR A 1 104 ? -0.081 11.056 -9.814 1.00 80.69 104 TYR A CA 1
ATOM 803 C C . TYR A 1 104 ? 0.793 10.421 -10.905 1.00 80.69 104 TYR A C 1
ATOM 805 O O . TYR A 1 104 ? 1.996 10.673 -10.953 1.00 80.69 104 TYR A O 1
ATOM 813 N N . THR A 1 105 ? 0.207 9.606 -11.783 1.00 78.19 105 THR A N 1
ATOM 814 C CA . THR A 1 105 ? 0.884 8.956 -12.913 1.00 78.19 105 THR A CA 1
ATOM 815 C C . THR A 1 105 ? 0.493 9.621 -14.229 1.00 78.19 105 THR A C 1
ATOM 817 O O . THR A 1 105 ? -0.642 10.066 -14.406 1.00 78.19 105 THR A O 1
ATOM 820 N N . ASN A 1 106 ? 1.437 9.713 -15.169 1.00 72.62 106 ASN A N 1
ATOM 821 C CA . ASN A 1 106 ? 1.094 10.138 -16.526 1.00 72.62 106 ASN A CA 1
ATOM 822 C C . ASN A 1 106 ? 0.253 9.043 -17.227 1.00 72.62 106 ASN A C 1
ATOM 824 O O . ASN A 1 106 ? 0.306 7.870 -16.852 1.00 72.62 106 ASN A O 1
ATOM 828 N N . ALA A 1 107 ? -0.524 9.419 -18.248 1.00 67.12 107 ALA A N 1
ATOM 829 C CA . ALA A 1 107 ? -1.460 8.504 -18.911 1.00 67.12 107 ALA A CA 1
ATOM 830 C C . ALA A 1 107 ? -0.787 7.281 -19.568 1.00 67.12 107 ALA A C 1
ATOM 832 O O . ALA A 1 107 ? -1.409 6.231 -19.652 1.00 67.12 107 ALA A O 1
ATOM 833 N N . VAL A 1 108 ? 0.474 7.400 -19.999 1.00 63.72 108 VAL A N 1
ATOM 834 C CA . VAL A 1 108 ? 1.223 6.307 -20.640 1.00 63.72 108 VAL A CA 1
ATOM 835 C C . VAL A 1 108 ? 1.666 5.280 -19.596 1.00 63.72 108 VAL A C 1
ATOM 837 O O . VAL A 1 108 ? 1.392 4.092 -19.736 1.00 63.72 108 VAL A O 1
ATOM 840 N N . THR A 1 109 ? 2.276 5.743 -18.506 1.00 64.69 109 THR A N 1
ATOM 841 C CA . THR A 1 109 ? 2.726 4.910 -17.383 1.00 64.69 109 THR A CA 1
ATOM 842 C C . THR A 1 109 ? 1.542 4.228 -16.686 1.00 64.69 109 THR A C 1
ATOM 844 O O . THR A 1 109 ? 1.635 3.072 -16.280 1.00 64.69 109 THR A O 1
ATOM 847 N N . ARG A 1 110 ? 0.393 4.908 -16.599 1.00 66.88 110 ARG A N 1
ATOM 848 C CA . ARG A 1 110 ? -0.840 4.376 -16.001 1.00 66.88 110 ARG A CA 1
ATOM 849 C C . ARG A 1 110 ? -1.309 3.057 -16.625 1.00 66.88 110 ARG A C 1
ATOM 851 O O . ARG A 1 110 ? -1.733 2.171 -15.887 1.00 66.88 110 ARG A O 1
ATOM 858 N N . ASP A 1 111 ? -1.276 2.951 -17.950 1.00 68.50 111 ASP A N 1
ATOM 859 C CA . ASP A 1 111 ? -1.823 1.790 -18.662 1.00 68.50 111 ASP A CA 1
ATOM 860 C C . ASP A 1 111 ? -0.779 0.674 -18.859 1.00 68.50 111 ASP A C 1
ATOM 862 O O . ASP A 1 111 ? -1.138 -0.464 -19.165 1.00 68.50 111 ASP A O 1
ATOM 866 N N . ALA A 1 112 ? 0.506 0.982 -18.654 1.00 74.62 112 ALA A N 1
ATOM 867 C CA . ALA A 1 112 ? 1.616 0.055 -18.861 1.00 74.62 112 ALA A CA 1
ATOM 868 C C . ALA A 1 112 ? 2.065 -0.671 -17.578 1.00 74.62 112 ALA A C 1
ATOM 870 O O . ALA A 1 112 ? 2.393 -1.857 -17.628 1.00 74.62 112 ALA A O 1
ATOM 871 N N . VAL A 1 113 ? 2.064 0.009 -16.424 1.00 87.38 113 VAL A N 1
ATOM 872 C CA . VAL A 1 113 ? 2.659 -0.533 -15.190 1.00 87.38 113 VAL A CA 1
ATOM 873 C C . VAL A 1 113 ? 1.728 -1.540 -14.514 1.00 87.38 113 VAL A C 1
ATOM 875 O O . VAL A 1 113 ? 0.618 -1.216 -14.083 1.00 87.38 113 VAL A O 1
ATOM 878 N N . ARG A 1 114 ? 2.217 -2.763 -14.294 1.00 90.50 114 ARG A N 1
ATOM 879 C CA . ARG A 1 114 ? 1.518 -3.780 -13.494 1.00 90.50 114 ARG A CA 1
ATOM 880 C C . ARG A 1 114 ? 1.991 -3.770 -12.045 1.00 90.50 114 ARG A C 1
ATOM 882 O O . ARG A 1 114 ? 3.145 -4.078 -11.772 1.00 90.50 114 ARG A O 1
ATOM 889 N N . ILE A 1 115 ? 1.086 -3.518 -11.101 1.00 92.44 115 ILE A N 1
ATOM 890 C CA . ILE A 1 115 ? 1.382 -3.584 -9.661 1.00 92.44 115 ILE A CA 1
ATOM 891 C C . ILE A 1 115 ? 0.843 -4.900 -9.097 1.00 92.44 115 ILE A C 1
ATOM 893 O O . ILE A 1 115 ? -0.357 -5.165 -9.167 1.00 92.44 115 ILE A O 1
ATOM 897 N N . VAL A 1 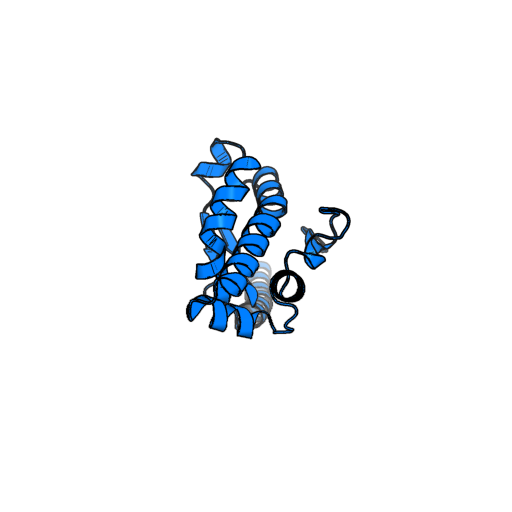116 ? 1.727 -5.731 -8.544 1.00 93.56 116 VAL A N 1
ATOM 898 C CA . VAL A 1 116 ? 1.395 -7.076 -8.051 1.00 93.56 116 VAL A CA 1
ATOM 899 C C . VAL A 1 116 ? 1.982 -7.327 -6.659 1.00 93.56 116 VAL A C 1
ATOM 901 O O . VAL A 1 116 ? 3.060 -6.816 -6.350 1.00 93.56 116 VAL A O 1
ATOM 904 N N . PRO A 1 117 ? 1.327 -8.118 -5.791 1.00 94.75 117 PRO A N 1
ATOM 905 C CA . PRO A 1 117 ? 1.944 -8.567 -4.550 1.00 94.75 117 PRO A CA 1
ATOM 906 C C . PRO A 1 117 ? 3.013 -9.631 -4.838 1.00 94.75 117 PRO A C 1
ATOM 908 O O . PRO A 1 117 ? 2.908 -10.400 -5.791 1.00 94.75 117 PRO A O 1
ATOM 911 N N . SER A 1 118 ? 4.043 -9.701 -3.997 1.00 92.69 118 SER A N 1
ATOM 912 C CA . SER A 1 118 ? 5.031 -10.782 -4.047 1.00 92.69 118 SER A CA 1
ATOM 913 C C . SER A 1 118 ? 4.405 -12.119 -3.646 1.00 92.69 118 SER A C 1
ATOM 915 O O . SER A 1 118 ? 3.744 -12.202 -2.615 1.00 92.69 118 SER A O 1
ATOM 917 N N . GLU A 1 119 ? 4.688 -13.181 -4.400 1.00 88.88 119 GLU A N 1
ATOM 918 C CA . GLU A 1 119 ? 4.289 -14.555 -4.054 1.00 88.88 119 GLU A CA 1
ATOM 919 C C . GLU A 1 119 ? 5.222 -15.201 -3.017 1.00 88.88 119 GLU A C 1
ATOM 921 O O . GLU A 1 119 ? 4.834 -16.113 -2.294 1.00 88.88 119 GLU A O 1
ATOM 926 N N . LEU A 1 120 ? 6.461 -14.710 -2.913 1.00 83.94 120 LEU A N 1
ATOM 927 C CA . LEU A 1 120 ? 7.502 -15.311 -2.076 1.00 83.94 120 LEU A CA 1
ATOM 928 C C . LEU A 1 120 ? 7.526 -14.768 -0.645 1.00 83.94 120 LEU A C 1
ATOM 930 O O . LEU A 1 120 ? 8.257 -15.326 0.167 1.00 83.94 120 LEU A O 1
ATOM 934 N N . VAL A 1 121 ? 6.767 -13.701 -0.361 1.00 82.12 121 VAL A N 1
ATOM 935 C CA . VAL A 1 121 ? 6.628 -12.940 0.902 1.00 82.12 121 VAL A CA 1
ATOM 936 C C . VAL A 1 121 ? 7.671 -13.257 1.987 1.00 82.12 121 VAL A C 1
ATOM 938 O O . VAL A 1 121 ? 8.624 -12.499 2.147 1.00 82.12 121 VAL A O 1
ATOM 941 N N . ASP A 1 122 ? 7.507 -14.363 2.723 1.00 86.81 122 ASP A N 1
ATOM 942 C CA . ASP A 1 122 ? 8.330 -14.728 3.889 1.00 86.81 122 ASP A CA 1
ATOM 943 C C . ASP A 1 122 ? 9.705 -15.329 3.525 1.00 86.81 122 ASP A C 1
ATOM 945 O O . ASP A 1 122 ? 10.653 -15.262 4.303 1.00 86.81 122 ASP A O 1
ATOM 949 N N . SER A 1 123 ? 9.833 -15.902 2.329 1.00 85.94 123 SER A N 1
ATOM 950 C CA . SER A 1 123 ? 11.048 -16.558 1.826 1.00 85.94 123 SER A CA 1
ATOM 951 C C . SER A 1 123 ? 11.910 -15.666 0.928 1.00 85.94 123 SER A C 1
ATOM 953 O O . SER A 1 123 ? 13.075 -15.987 0.690 1.00 85.94 123 SER A O 1
ATOM 955 N N . ALA A 1 124 ? 11.377 -14.530 0.460 1.00 87.69 124 ALA A N 1
ATOM 956 C CA . ALA A 1 124 ? 12.024 -13.673 -0.536 1.00 87.69 124 ALA A CA 1
ATOM 957 C C . ALA A 1 124 ? 13.432 -13.212 -0.118 1.00 87.69 124 ALA A C 1
ATOM 959 O O . ALA A 1 124 ? 14.358 -13.255 -0.925 1.00 87.69 124 ALA A O 1
ATOM 960 N N . GLY A 1 125 ? 13.618 -12.827 1.150 1.00 86.56 125 GLY A N 1
ATOM 961 C CA . GLY A 1 125 ? 14.921 -12.384 1.659 1.00 86.56 125 GLY A CA 1
ATOM 962 C C . GLY A 1 125 ? 15.968 -13.502 1.673 1.00 86.56 125 GLY A C 1
ATOM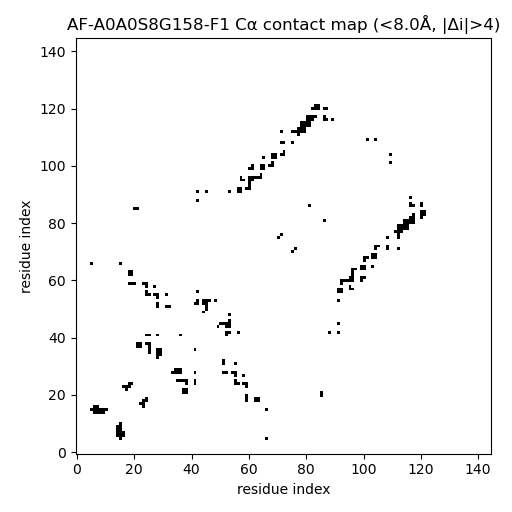 963 O O . GLY A 1 125 ? 17.094 -13.305 1.220 1.00 86.56 125 GLY A O 1
ATOM 964 N N . MET A 1 126 ? 15.583 -14.696 2.131 1.00 92.00 126 MET A N 1
ATOM 965 C CA . MET A 1 126 ? 16.468 -15.863 2.175 1.00 92.00 126 MET A CA 1
ATOM 966 C C . MET A 1 126 ? 16.823 -16.353 0.768 1.00 92.00 126 MET A C 1
ATOM 968 O O . MET A 1 126 ? 17.993 -16.603 0.480 1.00 92.00 126 MET A O 1
ATOM 972 N N . LEU A 1 127 ? 15.832 -16.442 -0.124 1.00 90.88 127 LEU A N 1
ATOM 973 C CA . LEU A 1 127 ? 16.040 -16.834 -1.517 1.00 90.88 127 LEU A CA 1
ATOM 974 C C . LEU A 1 127 ? 16.901 -15.812 -2.267 1.00 90.88 127 LEU A C 1
ATOM 976 O O . LEU A 1 127 ? 17.800 -16.205 -3.003 1.00 90.88 127 LEU A O 1
ATOM 980 N N . GLY A 1 128 ? 16.684 -14.515 -2.037 1.00 89.25 128 GLY A N 1
ATOM 981 C CA . GLY A 1 128 ? 17.506 -13.451 -2.612 1.00 89.25 128 GLY A CA 1
ATOM 982 C C . GLY A 1 128 ? 18.961 -13.529 -2.152 1.00 89.25 128 GLY A C 1
ATOM 983 O O . GLY A 1 128 ? 19.873 -13.470 -2.976 1.00 89.25 128 GLY A O 1
ATOM 984 N N . ALA A 1 129 ? 19.193 -13.743 -0.853 1.00 92.50 129 ALA A N 1
ATOM 985 C CA . ALA A 1 129 ? 20.537 -13.930 -0.313 1.00 92.50 129 ALA A CA 1
ATOM 986 C C . ALA A 1 129 ? 21.232 -15.166 -0.916 1.00 92.50 129 ALA A C 1
ATOM 988 O O . ALA A 1 129 ? 22.379 -15.073 -1.355 1.00 92.50 129 ALA A O 1
ATOM 989 N N . ALA A 1 130 ? 20.529 -16.300 -1.007 1.00 92.81 130 ALA A N 1
ATOM 990 C CA . ALA A 1 130 ? 21.054 -17.510 -1.637 1.00 92.81 130 ALA A CA 1
ATOM 991 C C . ALA A 1 130 ? 21.373 -17.290 -3.128 1.00 92.81 130 ALA A C 1
ATOM 993 O O . ALA A 1 130 ? 22.452 -17.662 -3.589 1.00 92.81 130 ALA A O 1
ATOM 994 N N . ALA A 1 131 ? 20.482 -16.627 -3.871 1.00 92.12 131 ALA A N 1
ATOM 995 C CA . ALA A 1 131 ? 20.667 -16.327 -5.289 1.00 92.12 131 ALA A CA 1
ATOM 996 C C . ALA A 1 131 ? 21.877 -15.416 -5.551 1.00 92.12 131 ALA A C 1
ATOM 998 O O . ALA A 1 131 ? 22.583 -15.613 -6.539 1.00 92.12 131 ALA A O 1
ATOM 999 N N . LEU A 1 132 ? 22.161 -14.456 -4.664 1.00 91.44 132 LEU A N 1
ATOM 1000 C CA . LEU A 1 132 ? 23.356 -13.612 -4.766 1.00 91.44 132 LEU A CA 1
ATOM 1001 C C . LEU A 1 132 ? 24.645 -14.430 -4.628 1.00 91.44 132 LEU A C 1
ATOM 1003 O O . LEU A 1 132 ? 25.573 -14.240 -5.415 1.00 91.44 132 LEU A O 1
ATOM 1007 N N . VAL A 1 133 ? 24.693 -15.363 -3.671 1.00 92.56 133 VAL A N 1
ATOM 1008 C CA . VAL A 1 133 ? 25.849 -16.253 -3.486 1.00 92.56 133 VAL A CA 1
ATOM 1009 C C . VAL A 1 133 ? 26.012 -17.167 -4.700 1.00 92.56 133 VAL A C 1
ATOM 1011 O O . VAL A 1 133 ? 27.084 -17.178 -5.306 1.00 92.56 133 VAL A O 1
ATOM 1014 N N . LEU A 1 134 ? 24.943 -17.854 -5.115 1.00 90.75 134 LEU A N 1
ATOM 1015 C CA . LEU A 1 134 ? 24.963 -18.775 -6.256 1.00 90.75 134 LEU A CA 1
ATOM 1016 C C . LEU A 1 134 ? 25.347 -18.060 -7.559 1.00 90.75 134 LEU A C 1
ATOM 1018 O O . LEU A 1 134 ? 26.274 -18.477 -8.247 1.00 90.75 134 LEU A O 1
ATOM 1022 N N . GLY A 1 135 ? 24.721 -16.919 -7.857 1.00 83.00 135 GLY A N 1
ATOM 1023 C CA . GLY A 1 135 ? 25.020 -16.133 -9.054 1.00 83.00 135 GLY A CA 1
ATOM 1024 C C . GLY A 1 135 ? 26.404 -15.474 -9.045 1.00 83.00 135 GLY A C 1
ATOM 1025 O O . GLY A 1 135 ? 26.914 -15.102 -10.104 1.00 83.00 135 GLY A O 1
ATOM 1026 N N . SER A 1 136 ? 27.028 -15.300 -7.876 1.00 75.44 136 SER A N 1
ATOM 1027 C CA . SER A 1 136 ? 28.425 -14.853 -7.777 1.00 75.44 136 SER A CA 1
ATOM 1028 C C . SER A 1 136 ? 29.420 -15.987 -8.036 1.00 75.44 136 SER A C 1
ATOM 1030 O O . SER A 1 136 ? 30.460 -15.738 -8.644 1.00 75.44 136 SER A O 1
ATOM 1032 N N . ALA A 1 137 ? 29.090 -17.222 -7.642 1.00 70.69 137 ALA A N 1
ATOM 1033 C CA . ALA A 1 137 ? 29.909 -18.400 -7.911 1.00 70.69 137 ALA A CA 1
ATOM 1034 C C . ALA A 1 137 ? 29.934 -18.723 -9.414 1.00 70.69 137 ALA A C 1
ATOM 1036 O O . ALA A 1 137 ? 31.010 -18.807 -10.000 1.00 70.69 137 ALA A O 1
ATOM 1037 N N . THR A 1 138 ? 28.768 -18.746 -10.068 1.00 72.19 138 THR A N 1
ATOM 1038 C CA . THR A 1 138 ? 28.656 -19.025 -11.512 1.00 72.19 138 THR A CA 1
ATOM 1039 C C . THR A 1 138 ? 29.383 -17.990 -12.379 1.00 72.19 138 THR A C 1
ATOM 1041 O O . THR A 1 138 ? 29.970 -18.329 -13.400 1.00 72.19 138 THR A O 1
ATOM 1044 N N . ARG A 1 139 ? 29.404 -16.711 -11.974 1.00 71.19 139 ARG A N 1
ATOM 1045 C CA . ARG A 1 139 ? 30.145 -15.659 -12.700 1.00 71.19 139 ARG A CA 1
ATOM 1046 C C . ARG A 1 139 ? 31.663 -15.766 -12.566 1.00 71.19 139 ARG A C 1
ATOM 1048 O O . ARG A 1 139 ? 32.368 -15.264 -13.434 1.00 71.19 139 ARG A O 1
ATOM 1055 N N . ARG A 1 140 ? 32.165 -16.370 -11.486 1.00 66.00 140 ARG A N 1
ATOM 1056 C CA . ARG A 1 140 ? 33.606 -16.572 -11.290 1.00 66.00 140 ARG A CA 1
ATOM 1057 C C . ARG A 1 140 ? 34.128 -17.718 -12.145 1.00 66.00 140 ARG A C 1
ATOM 1059 O O . ARG A 1 140 ? 35.189 -17.551 -12.721 1.00 66.00 140 ARG A O 1
ATOM 1066 N N . GLU A 1 141 ? 33.362 -18.799 -12.283 1.00 60.81 141 GLU A N 1
ATOM 1067 C CA . GLU A 1 141 ? 33.729 -19.949 -13.125 1.00 60.81 141 GLU A CA 1
ATOM 1068 C C . GLU A 1 141 ? 33.852 -19.571 -14.612 1.00 60.81 141 GLU A C 1
ATOM 1070 O O . GLU A 1 141 ? 34.792 -19.996 -15.269 1.00 60.81 141 GLU A O 1
ATOM 1075 N N . ILE A 1 142 ? 32.976 -18.696 -15.122 1.00 61.19 142 ILE A N 1
ATOM 1076 C CA . ILE A 1 142 ? 32.997 -18.244 -16.531 1.00 61.19 142 ILE A CA 1
ATOM 1077 C C . ILE A 1 142 ? 34.135 -17.241 -16.813 1.00 61.19 142 ILE A C 1
ATOM 1079 O O . ILE A 1 142 ? 34.538 -17.071 -17.956 1.00 61.19 142 ILE A O 1
ATOM 1083 N N . SER A 1 143 ? 34.653 -16.551 -15.791 1.00 59.31 143 SER A N 1
ATOM 1084 C CA . SER A 1 143 ? 35.729 -15.555 -15.942 1.00 59.31 143 SER A CA 1
ATOM 1085 C C . SER A 1 143 ? 37.136 -16.132 -15.715 1.00 59.31 143 SER A C 1
ATOM 1087 O O . SER A 1 143 ? 38.104 -15.369 -15.738 1.00 59.31 143 SER A O 1
ATOM 1089 N N . SER A 1 144 ? 37.245 -17.432 -15.429 1.00 56.28 144 SER A N 1
ATOM 1090 C CA . SER A 1 144 ? 38.508 -18.161 -15.241 1.00 56.28 144 SER A CA 1
ATOM 1091 C C . SER A 1 144 ? 38.922 -19.030 -16.440 1.00 56.28 144 SER A C 1
ATOM 1093 O O . SER A 1 144 ? 39.957 -19.689 -16.347 1.00 56.28 144 SER A O 1
ATOM 1095 N N . ASP A 1 145 ? 38.158 -18.979 -17.535 1.00 47.47 145 ASP A N 1
ATOM 1096 C CA . ASP A 1 145 ? 38.511 -19.470 -18.880 1.00 47.47 145 ASP A CA 1
ATOM 1097 C C . ASP A 1 145 ? 38.888 -18.288 -19.796 1.00 47.47 145 ASP A C 1
ATOM 1099 O O . ASP A 1 145 ? 39.770 -18.467 -20.669 1.00 47.47 145 ASP A O 1
#

Mean predicted aligned error: 5.66 Å

Radius of gyration: 17.98 Å; Cα contacts (8 Å, |Δi|>4): 162; chains: 1; bounding box: 55×37×40 Å

Nearest PDB structures (foldseek):
  3r8e-assembly1_A-2  TM=9.021E-01  e=1.929E-07  Cytophaga hutchinsonii ATCC 33406
  2qm1-assembly1_B  TM=8.374E-01  e=1.075E-06  Enterococcus faecalis V583
  5nck-assembly1_B  TM=8.830E-01  e=5.993E-06  Fusobacterium nucleatum
  7p9y-assembly1_AAA  TM=8.336E-01  e=2.336E-06  Saccharomyces cerevisiae S288C
  5f7r-assembly1_A  TM=8.183E-01  e=1.012E-04  Listeria monocytogenes EGD-e

pLDDT: mean 89.84, std 11.01, range [47.34, 98.75]